Protein AF-A0A3B0M751-F1 (afdb_monomer_lite)

pLDDT: mean 76.06, std 7.96, range [49.09, 87.06]

Organism: NCBI:txid235567

Sequence (86 aa):
MDMSYAISKGLYFILILSLLPVLVATTISLLIGLLQTVTQIQEQTLPFGLKLVVVFICLLMQAGWLAEKVIAYATEMFNLGLTTGI

Secondary structure (DSSP, 8-state):
-HHHHHHHHHHHHHHHHHHHHHHHHHHHHHHHHHHHHHTT---THHHHHHHHHHHHHHHHHHHHHHHHHHHHHHHHHHHHHHHS--

Foldseek 3Di:
DVVVVLVVVLVVLVVVLVVVLVVQLVVQLVVLVVVCVVVVPPPPPVSVVVNVVSVVVSCVVCVVVSVVSVVVSVVVVVVVVVVVPD

Structure (mmCIF, N/CA/C/O backbone):
data_AF-A0A3B0M751-F1
#
_entry.id   AF-A0A3B0M751-F1
#
loop_
_atom_site.group_PDB
_atom_site.id
_atom_site.type_symbol
_atom_site.label_atom_id
_atom_site.label_alt_id
_atom_site.label_comp_id
_atom_site.label_asym_id
_atom_site.label_entity_id
_atom_site.label_seq_id
_atom_site.pdbx_PDB_ins_code
_atom_site.Cartn_x
_atom_site.Cartn_y
_atom_site.Cartn_z
_atom_site.occupancy
_atom_site.B_iso_or_equiv
_atom_site.auth_seq_id
_atom_site.auth_comp_id
_atom_site.auth_asym_id
_atom_site.auth_atom_id
_atom_site.pdbx_PDB_model_num
ATOM 1 N N . MET A 1 1 ? 12.948 16.086 -24.936 1.00 53.31 1 MET A N 1
ATOM 2 C CA . MET A 1 1 ? 11.694 16.503 -24.251 1.00 53.31 1 MET A CA 1
ATOM 3 C C . MET A 1 1 ? 10.994 15.309 -23.584 1.00 53.31 1 MET A C 1
ATOM 5 O O . MET A 1 1 ? 9.874 15.425 -23.104 1.00 53.31 1 MET A O 1
ATOM 9 N N . ASP A 1 2 ? 11.701 14.186 -23.460 1.00 62.88 2 ASP A N 1
ATOM 10 C CA . ASP A 1 2 ? 11.130 12.850 -23.265 1.00 62.88 2 ASP A CA 1
ATOM 11 C C . ASP A 1 2 ? 11.160 12.441 -21.786 1.00 62.88 2 ASP A C 1
ATOM 13 O O . ASP A 1 2 ? 10.239 11.805 -21.281 1.00 62.88 2 ASP A O 1
ATOM 17 N N . MET A 1 3 ? 12.160 12.934 -21.047 1.00 60.84 3 MET A N 1
ATOM 18 C CA . MET A 1 3 ? 12.311 12.706 -19.607 1.00 60.84 3 MET A CA 1
ATOM 19 C C . MET A 1 3 ? 11.175 13.347 -18.790 1.00 60.84 3 MET A C 1
ATOM 21 O O . MET A 1 3 ? 10.631 12.719 -17.888 1.00 60.84 3 MET A O 1
ATOM 25 N N . SER A 1 4 ? 10.753 14.569 -19.141 1.00 70.06 4 SER A N 1
ATOM 26 C CA . SER A 1 4 ? 9.654 15.265 -18.446 1.00 70.06 4 SER A CA 1
ATOM 27 C C . SER A 1 4 ? 8.291 14.597 -18.691 1.00 70.06 4 SER A C 1
ATOM 29 O O . SER A 1 4 ? 7.446 14.525 -17.794 1.00 70.06 4 SER A O 1
ATOM 31 N N . TYR A 1 5 ? 8.096 14.028 -19.886 1.00 73.69 5 TYR A N 1
ATOM 32 C CA . TYR A 1 5 ? 6.905 13.247 -20.218 1.00 73.69 5 TYR A CA 1
ATOM 33 C C . TYR A 1 5 ? 6.881 11.902 -19.477 1.00 73.69 5 TYR A C 1
ATOM 35 O O . TYR A 1 5 ? 5.858 11.548 -18.890 1.00 73.69 5 TYR A O 1
ATOM 43 N N . ALA A 1 6 ? 8.015 11.193 -19.421 1.00 70.31 6 ALA A N 1
ATOM 44 C CA . ALA A 1 6 ? 8.149 9.949 -18.661 1.00 70.31 6 ALA A CA 1
ATOM 45 C C . ALA A 1 6 ? 7.866 10.153 -17.162 1.00 70.31 6 ALA A C 1
ATOM 47 O O . ALA A 1 6 ? 7.118 9.379 -16.565 1.00 70.31 6 ALA A O 1
ATOM 48 N N . ILE A 1 7 ? 8.381 11.240 -16.576 1.00 71.69 7 ILE A N 1
ATOM 49 C CA . ILE A 1 7 ? 8.135 11.599 -15.171 1.00 71.69 7 ILE A CA 1
ATOM 50 C C . ILE A 1 7 ? 6.656 11.931 -14.938 1.00 71.69 7 ILE A C 1
ATOM 52 O O . ILE A 1 7 ? 6.062 11.438 -13.982 1.00 71.69 7 ILE A O 1
ATOM 56 N N . SER A 1 8 ? 6.029 12.716 -15.820 1.00 76.25 8 SER A N 1
ATOM 57 C CA . SER A 1 8 ? 4.614 13.094 -15.680 1.00 76.25 8 SER A CA 1
ATOM 58 C C . SER A 1 8 ? 3.675 11.889 -15.802 1.00 76.25 8 SER A C 1
ATOM 60 O O . SER A 1 8 ? 2.738 11.745 -15.015 1.00 76.25 8 SER A O 1
ATOM 62 N N . LYS A 1 9 ? 3.943 10.988 -16.758 1.00 73.75 9 LYS A N 1
ATOM 63 C CA . LYS A 1 9 ? 3.176 9.750 -16.951 1.00 73.75 9 LYS A CA 1
ATOM 64 C C . LYS A 1 9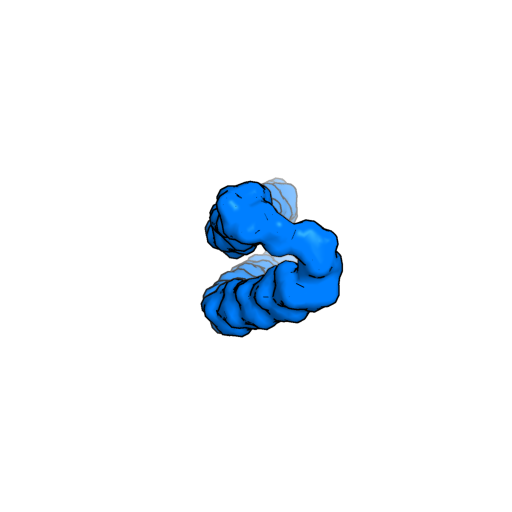 ? 3.360 8.799 -15.765 1.00 73.75 9 LYS A C 1
ATOM 66 O O . LYS A 1 9 ? 2.389 8.205 -15.302 1.00 73.75 9 LYS A O 1
ATOM 71 N N . GLY A 1 10 ? 4.578 8.704 -15.234 1.00 70.88 10 GLY A N 1
ATOM 72 C CA . GLY A 1 10 ? 4.868 7.904 -14.051 1.00 70.88 10 GLY A CA 1
ATOM 73 C C . GLY A 1 10 ? 4.221 8.433 -12.778 1.00 70.88 10 GLY A C 1
ATOM 74 O O . GLY A 1 10 ? 3.633 7.660 -12.025 1.00 70.88 10 GLY A O 1
ATOM 75 N N . LEU A 1 11 ? 4.211 9.754 -12.586 1.00 71.50 11 LEU A N 1
ATOM 76 C CA . LEU A 1 11 ? 3.491 10.391 -11.486 1.00 71.50 11 LEU A CA 1
ATOM 77 C C . LEU A 1 11 ? 1.989 10.083 -11.556 1.00 71.50 11 LEU A C 1
ATOM 79 O O . LEU A 1 11 ? 1.391 9.719 -10.547 1.00 71.50 11 LEU A O 1
ATOM 83 N N . TYR A 1 12 ? 1.393 10.156 -12.751 1.00 77.69 12 TYR A N 1
ATOM 84 C CA . TYR A 1 12 ? -0.002 9.769 -12.974 1.00 77.69 12 TYR A CA 1
ATOM 85 C C . TYR A 1 12 ? -0.261 8.292 -12.668 1.00 77.69 12 TYR A C 1
ATOM 87 O O . TYR A 1 12 ? -1.280 7.956 -12.064 1.00 77.69 12 TYR A O 1
ATOM 95 N N . PHE A 1 13 ? 0.664 7.411 -13.052 1.00 75.12 13 PHE A N 1
ATOM 96 C CA . PHE A 1 13 ? 0.559 5.981 -12.782 1.00 75.12 13 PHE A CA 1
ATOM 97 C C . PHE A 1 13 ? 0.575 5.697 -11.277 1.00 75.12 13 PHE A C 1
ATOM 99 O O . PHE A 1 13 ? -0.287 4.978 -10.780 1.00 75.12 13 PHE A O 1
ATOM 106 N N . ILE A 1 14 ? 1.495 6.323 -10.539 1.00 76.00 14 ILE A N 1
ATOM 107 C CA . ILE A 1 14 ? 1.600 6.205 -9.079 1.00 76.00 14 ILE A CA 1
ATOM 108 C C . ILE A 1 14 ? 0.365 6.803 -8.391 1.00 76.00 14 ILE A C 1
ATOM 110 O O . ILE A 1 14 ? -0.147 6.219 -7.437 1.00 76.00 14 ILE A O 1
ATOM 114 N N . LEU A 1 15 ? -0.142 7.936 -8.886 1.00 78.69 15 LEU A N 1
ATOM 115 C CA . LEU A 1 15 ? -1.337 8.593 -8.357 1.00 78.69 15 LEU A CA 1
ATOM 116 C C . LEU A 1 15 ? -2.567 7.684 -8.466 1.00 78.69 15 LEU A C 1
ATOM 118 O O . LEU A 1 15 ? -3.265 7.472 -7.480 1.00 78.69 15 LEU A O 1
ATOM 122 N N . ILE A 1 16 ? -2.817 7.112 -9.646 1.00 76.94 16 ILE A N 1
ATOM 123 C CA . ILE A 1 16 ? -3.966 6.223 -9.865 1.00 76.94 16 ILE A CA 1
ATOM 124 C C . ILE A 1 16 ? -3.794 4.893 -9.129 1.00 76.94 16 ILE A C 1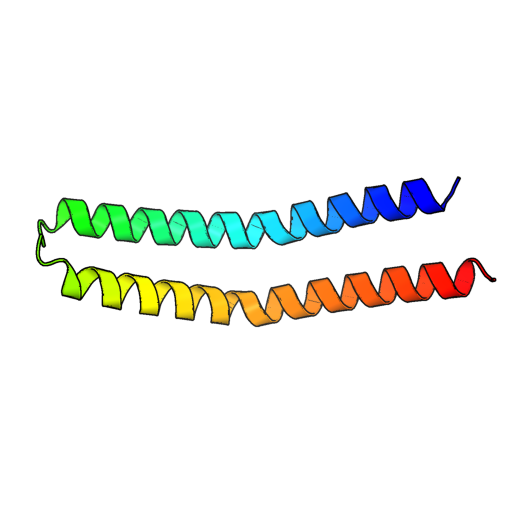
ATOM 126 O O . ILE A 1 16 ? -4.768 4.314 -8.646 1.00 76.94 16 ILE A O 1
ATOM 130 N N . LEU A 1 17 ? -2.546 4.439 -9.001 1.00 75.50 17 LEU A N 1
ATOM 131 C CA . LEU A 1 17 ? -2.202 3.233 -8.275 1.00 75.50 17 LEU A CA 1
ATOM 132 C C . LEU A 1 17 ? -2.451 3.374 -6.773 1.00 75.50 17 LEU A C 1
ATOM 134 O O . LEU A 1 17 ? -2.938 2.429 -6.163 1.00 75.50 17 LEU A O 1
ATOM 138 N N . SER A 1 18 ? -2.128 4.524 -6.176 1.00 76.81 18 SER A N 1
ATOM 139 C CA . SER A 1 18 ? -2.343 4.755 -4.743 1.00 76.81 18 SER A CA 1
ATOM 140 C C . SER A 1 18 ? -3.783 5.155 -4.415 1.00 76.81 18 SER A C 1
ATOM 142 O O . SER A 1 18 ? -4.222 4.958 -3.284 1.00 76.81 18 SER A O 1
ATOM 144 N N . LEU A 1 19 ? -4.554 5.624 -5.401 1.00 81.88 19 LEU A N 1
ATOM 145 C CA . LEU A 1 19 ? -5.944 6.032 -5.204 1.00 81.88 19 LEU A CA 1
ATOM 146 C C . LEU A 1 19 ? -6.839 4.873 -4.740 1.00 81.88 19 LEU A C 1
ATOM 148 O O . LEU A 1 19 ? -7.596 5.022 -3.784 1.00 81.88 19 LEU A O 1
ATOM 152 N N . LEU A 1 20 ? -6.745 3.712 -5.400 1.00 76.69 20 LEU A N 1
ATOM 153 C CA . LEU A 1 20 ? -7.592 2.547 -5.109 1.00 76.69 20 LEU A CA 1
ATOM 154 C C . LEU A 1 20 ? -7.329 1.950 -3.703 1.00 76.69 20 LEU A C 1
ATOM 156 O O . LEU A 1 20 ? -8.293 1.760 -2.960 1.00 76.69 20 LEU A O 1
ATOM 160 N N . PRO A 1 21 ? -6.066 1.725 -3.281 1.00 79.44 21 PRO A N 1
ATOM 161 C CA . PRO A 1 21 ? -5.707 1.282 -1.934 1.00 79.44 21 PRO A CA 1
ATOM 162 C C . PRO A 1 21 ? -6.140 2.276 -0.856 1.00 79.44 21 PRO A C 1
ATOM 164 O O . PRO A 1 21 ? -6.732 1.892 0.152 1.00 79.44 21 PRO A O 1
ATOM 167 N N . VAL A 1 22 ? -5.892 3.572 -1.079 1.00 82.12 22 VAL A N 1
ATOM 168 C CA . VAL A 1 22 ? -6.230 4.632 -0.118 1.00 82.12 22 VAL A CA 1
ATOM 169 C C . VAL A 1 22 ? -7.737 4.717 0.093 1.00 82.12 22 VAL A C 1
ATOM 171 O O . VAL A 1 22 ? -8.184 4.847 1.234 1.00 82.12 22 VAL A O 1
ATOM 174 N N . LEU A 1 23 ? -8.528 4.603 -0.976 1.00 84.12 23 LEU A N 1
ATOM 175 C CA . LEU A 1 23 ? -9.985 4.609 -0.887 1.00 84.12 23 LEU A CA 1
ATOM 176 C C . LEU A 1 23 ? -10.481 3.435 -0.033 1.00 84.12 23 LEU A C 1
ATOM 178 O O . LEU A 1 23 ? -11.207 3.642 0.936 1.00 84.12 23 LEU A O 1
ATOM 182 N N . VAL A 1 24 ? -10.019 2.218 -0.338 1.00 81.38 24 VAL A N 1
ATOM 183 C CA . VAL A 1 24 ? -10.397 0.993 0.384 1.00 81.38 24 VAL A CA 1
ATOM 184 C C . VAL A 1 24 ? -9.995 1.075 1.859 1.00 81.38 24 VAL A C 1
ATOM 186 O O . VAL 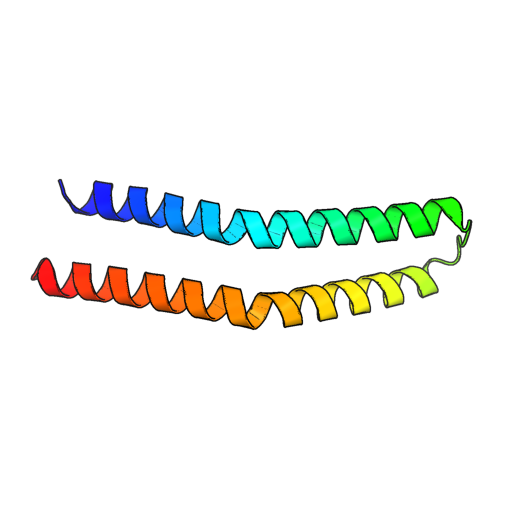A 1 24 ? -10.822 0.840 2.743 1.00 81.38 24 VAL A O 1
ATOM 189 N N . ALA A 1 25 ? -8.755 1.477 2.147 1.00 81.88 25 ALA A N 1
ATOM 190 C CA . ALA A 1 25 ? -8.253 1.622 3.511 1.00 81.88 25 ALA A CA 1
ATOM 191 C C . ALA A 1 25 ? -9.046 2.662 4.321 1.00 81.88 25 ALA A C 1
ATOM 193 O O . ALA A 1 25 ? -9.337 2.439 5.502 1.00 81.88 25 ALA A O 1
ATOM 194 N N . THR A 1 26 ? -9.427 3.775 3.688 1.00 84.38 26 THR A N 1
ATOM 195 C CA . THR A 1 26 ? -10.186 4.859 4.324 1.00 84.38 26 THR A CA 1
ATOM 196 C C . THR A 1 26 ? -11.621 4.430 4.609 1.00 84.38 26 THR A C 1
ATOM 198 O O . THR A 1 26 ? -12.090 4.613 5.730 1.00 84.38 26 THR A O 1
ATOM 201 N N . THR A 1 27 ? -12.308 3.800 3.650 1.00 87.06 27 THR A N 1
ATOM 202 C CA . THR A 1 27 ? -13.677 3.293 3.838 1.00 87.06 27 THR A CA 1
ATOM 203 C C . THR A 1 27 ? -13.749 2.272 4.970 1.00 87.06 27 THR A C 1
ATOM 205 O O . THR A 1 27 ? -14.627 2.352 5.828 1.00 87.06 27 THR A O 1
ATOM 208 N N . ILE A 1 28 ? -12.798 1.338 5.010 1.00 83.69 28 ILE A N 1
ATOM 209 C CA . ILE A 1 28 ? -12.738 0.305 6.046 1.00 83.69 28 ILE A CA 1
ATOM 210 C C . ILE A 1 28 ? -12.435 0.924 7.416 1.00 83.69 28 ILE A C 1
ATOM 212 O O . ILE A 1 28 ? -13.125 0.630 8.391 1.00 83.69 28 ILE A O 1
ATOM 216 N N . SER A 1 29 ? -11.457 1.831 7.494 1.00 79.25 29 SER A N 1
ATOM 217 C CA . SER A 1 29 ? -11.124 2.524 8.746 1.00 79.25 29 SER A CA 1
ATOM 218 C C . SER A 1 29 ? -12.287 3.369 9.274 1.00 79.25 29 SER A C 1
ATOM 220 O O . SER A 1 29 ? -12.503 3.427 10.485 1.00 79.25 29 SER A O 1
ATOM 222 N N . LEU A 1 30 ? -13.058 3.990 8.376 1.00 85.38 30 LEU A N 1
ATOM 223 C CA . LEU A 1 30 ? -14.246 4.774 8.708 1.00 85.38 30 LEU A CA 1
ATOM 224 C C . LEU A 1 30 ? -15.373 3.891 9.266 1.00 85.38 30 LEU A C 1
ATOM 226 O O . LEU A 1 30 ? -15.946 4.221 10.302 1.00 85.38 30 LEU A O 1
ATOM 230 N N . LEU A 1 31 ? -15.664 2.755 8.620 1.00 84.50 31 LEU A N 1
ATOM 231 C CA . LEU A 1 31 ? -16.690 1.804 9.069 1.00 84.50 31 LEU A CA 1
ATOM 232 C C . LEU A 1 31 ? -16.411 1.276 10.480 1.00 84.50 31 LEU A C 1
ATOM 234 O O . LEU A 1 31 ? -17.319 1.203 11.305 1.00 84.50 31 LEU A O 1
ATOM 238 N N . ILE A 1 32 ? -15.153 0.951 10.778 1.00 78.56 32 ILE A N 1
ATOM 239 C CA . ILE A 1 32 ? -14.747 0.484 12.111 1.00 78.56 32 ILE A CA 1
ATOM 240 C C . ILE A 1 32 ? -14.921 1.594 13.152 1.00 78.56 32 ILE A C 1
ATOM 242 O O . ILE A 1 32 ? -15.424 1.334 14.243 1.00 78.56 32 ILE A O 1
ATOM 246 N N . GLY A 1 33 ? -14.542 2.832 12.814 1.00 80.44 33 GLY A N 1
ATOM 247 C CA . GLY A 1 33 ? -14.746 3.989 13.688 1.00 80.44 33 GLY A CA 1
ATOM 248 C C . GLY A 1 33 ? -16.227 4.229 13.993 1.00 80.44 33 GLY A C 1
ATOM 249 O O . GLY A 1 33 ? -16.589 4.477 15.140 1.00 80.44 33 GLY A O 1
ATOM 250 N N . LEU A 1 34 ? -17.097 4.065 12.992 1.00 84.31 34 LEU A N 1
ATOM 251 C CA . LEU A 1 34 ? -18.545 4.171 13.166 1.00 84.31 34 LEU A CA 1
ATOM 252 C C . LEU A 1 34 ? -19.091 3.064 14.083 1.00 84.31 34 LEU A C 1
ATOM 254 O O . LEU A 1 34 ? -19.871 3.347 14.992 1.00 84.31 34 LEU A O 1
ATOM 258 N N . LEU A 1 35 ? -18.651 1.815 13.892 1.00 77.69 35 LEU A N 1
ATOM 259 C CA . LEU A 1 35 ? -19.032 0.685 14.748 1.00 77.69 35 LEU A CA 1
ATOM 260 C C . LEU A 1 35 ? -18.588 0.887 16.202 1.00 77.69 35 LEU A C 1
ATOM 262 O O . LEU A 1 35 ? -19.346 0.569 17.121 1.00 77.69 35 LEU A O 1
ATOM 266 N N . GLN A 1 36 ? -17.406 1.469 16.426 1.00 67.75 36 GLN A N 1
ATOM 267 C CA . GLN A 1 36 ? -16.966 1.872 17.763 1.00 67.75 36 GLN A CA 1
ATOM 268 C C . GLN A 1 36 ? -17.933 2.865 18.418 1.00 67.75 36 GLN A C 1
ATOM 270 O O . GLN A 1 36 ? -18.287 2.692 19.583 1.00 67.75 36 GLN A O 1
ATOM 275 N N . THR A 1 37 ? -18.376 3.890 17.683 1.00 78.44 37 THR A N 1
ATOM 276 C CA . THR A 1 37 ? -19.287 4.917 18.210 1.00 78.44 37 THR A CA 1
ATOM 277 C C . THR A 1 37 ? -20.682 4.359 18.512 1.00 78.44 37 THR A C 1
ATOM 279 O O . THR A 1 37 ? -21.253 4.675 19.558 1.00 78.44 37 THR A O 1
ATOM 282 N N . VAL A 1 38 ? -21.223 3.512 17.628 1.00 80.94 38 VAL A N 1
ATOM 283 C CA . VAL A 1 38 ? -22.578 2.942 17.762 1.00 80.94 38 VAL A CA 1
ATOM 284 C C . VAL A 1 38 ? -22.663 1.926 18.903 1.00 80.94 38 VAL A C 1
ATOM 286 O O . VAL A 1 38 ? -23.653 1.907 19.627 1.00 80.94 38 VAL A O 1
ATOM 289 N N . THR A 1 39 ? -21.624 1.113 19.107 1.00 78.44 39 THR A N 1
ATOM 290 C CA . THR A 1 39 ? -21.648 0.032 20.114 1.00 78.44 39 THR A CA 1
ATOM 291 C C . THR A 1 39 ? -21.347 0.530 21.537 1.00 78.44 39 THR A C 1
ATOM 293 O O . THR A 1 39 ? -21.418 -0.249 22.480 1.00 78.44 39 THR A O 1
ATOM 296 N N . GLN A 1 40 ? -21.014 1.818 21.718 1.00 62.28 40 GLN A N 1
ATOM 297 C CA . GLN A 1 40 ? -20.719 2.437 23.025 1.00 62.28 40 GLN A CA 1
ATOM 298 C C . GLN A 1 40 ? -19.654 1.677 23.855 1.00 62.28 40 GLN A C 1
ATOM 300 O O . GLN A 1 40 ? -19.637 1.753 25.080 1.00 62.28 40 GLN A O 1
ATOM 305 N N . ILE A 1 41 ? -18.730 0.955 23.207 1.00 64.25 41 ILE A N 1
ATOM 306 C CA . ILE A 1 41 ? -17.595 0.307 23.882 1.00 64.25 41 ILE A CA 1
ATOM 307 C C . ILE A 1 41 ? -16.500 1.367 24.072 1.00 64.25 41 ILE A C 1
ATOM 309 O O . ILE A 1 41 ? -15.728 1.647 23.155 1.00 64.25 41 ILE A O 1
ATOM 313 N N . GLN A 1 42 ? -16.454 1.985 25.255 1.00 56.25 42 GLN A N 1
ATOM 314 C CA . GLN A 1 42 ? -15.427 2.968 25.650 1.00 56.25 42 GLN A CA 1
ATOM 315 C C . GLN A 1 42 ? -14.169 2.330 26.273 1.00 56.25 42 GLN A C 1
ATOM 317 O O . GLN A 1 42 ? -13.252 3.038 26.679 1.00 56.25 42 GLN A O 1
ATOM 322 N N . GLU A 1 43 ? -14.081 0.999 26.313 1.00 65.19 43 GLU A N 1
ATOM 323 C CA . GLU A 1 43 ? -12.850 0.283 26.663 1.00 65.19 43 GLU A CA 1
ATOM 324 C C . GLU A 1 43 ? -11.864 0.364 25.491 1.00 65.19 43 GLU A C 1
ATOM 326 O O . GLU A 1 43 ? -12.051 -0.276 24.457 1.00 65.19 43 GLU A O 1
ATOM 331 N N . GLN A 1 44 ? -10.815 1.179 25.629 1.00 52.97 44 GLN A N 1
ATOM 332 C CA . GLN A 1 44 ? -9.886 1.546 24.550 1.00 52.97 44 GLN A CA 1
ATOM 333 C C . GLN A 1 44 ? -9.050 0.360 24.005 1.00 52.97 44 GLN A C 1
ATOM 335 O O . GLN A 1 44 ? -8.471 0.450 22.921 1.00 52.97 44 GLN A O 1
ATOM 340 N N . THR A 1 45 ? -8.994 -0.765 24.724 1.00 72.44 45 THR A N 1
ATOM 341 C CA . THR A 1 45 ? -8.151 -1.939 24.422 1.00 72.44 45 THR A CA 1
ATOM 342 C C . THR A 1 45 ? -8.717 -2.843 23.320 1.00 72.44 45 THR A C 1
ATOM 344 O O . THR A 1 45 ? -7.984 -3.245 22.415 1.00 72.44 45 THR A O 1
ATOM 347 N N . LEU A 1 46 ? -10.022 -3.128 23.341 1.00 73.25 46 LEU A N 1
ATOM 348 C CA . LEU A 1 46 ? -10.704 -3.965 22.344 1.00 73.25 46 LEU A CA 1
ATOM 349 C C . LEU A 1 46 ? -10.680 -3.373 20.912 1.00 73.25 46 LEU A C 1
ATOM 351 O O . LEU A 1 46 ? -10.304 -4.083 19.972 1.00 73.25 46 LEU A O 1
ATOM 355 N N . PRO A 1 47 ? -11.020 -2.088 20.693 1.00 71.56 47 PRO A N 1
ATOM 356 C CA . PRO A 1 47 ? -11.002 -1.509 19.358 1.00 71.56 47 PRO A CA 1
ATOM 357 C C . PRO A 1 47 ? -9.593 -1.281 18.810 1.00 71.56 47 PRO A C 1
ATOM 359 O O . PRO A 1 47 ? -9.423 -1.253 17.593 1.00 71.56 47 PRO A O 1
ATOM 362 N N . PHE A 1 48 ? -8.577 -1.161 19.671 1.00 72.88 48 PHE A N 1
ATOM 363 C CA . PHE A 1 48 ? -7.184 -1.105 19.228 1.00 72.88 48 PHE A CA 1
ATOM 364 C C . PHE A 1 48 ? -6.777 -2.411 18.532 1.00 72.88 48 PHE A C 1
ATOM 366 O O . PHE A 1 48 ? -6.268 -2.380 17.410 1.00 72.88 48 PHE A O 1
ATOM 373 N N . GLY A 1 49 ? -7.087 -3.559 19.147 1.00 81.38 49 GLY A N 1
ATOM 374 C CA . GLY A 1 49 ? -6.848 -4.875 18.550 1.00 81.38 49 GLY A CA 1
ATOM 375 C C . GLY A 1 49 ? -7.638 -5.087 17.256 1.00 81.38 49 GLY A C 1
ATOM 376 O O . GLY A 1 49 ? -7.068 -5.493 16.244 1.00 81.38 49 GLY A O 1
ATOM 377 N N . LEU A 1 50 ? -8.930 -4.737 17.254 1.00 78.12 50 LEU A N 1
ATOM 378 C CA . LEU A 1 50 ? -9.783 -4.868 16.069 1.00 78.12 50 LEU A CA 1
ATOM 379 C C . LEU A 1 50 ? -9.258 -4.028 14.894 1.00 78.12 50 LEU A C 1
ATOM 381 O O . LEU A 1 50 ? -9.160 -4.519 13.771 1.00 78.12 50 LEU A O 1
ATOM 385 N N . LYS A 1 51 ? -8.862 -2.776 15.150 1.00 76.06 51 LYS A N 1
ATOM 386 C CA . LYS A 1 51 ? -8.332 -1.877 14.119 1.00 76.06 51 LYS A CA 1
ATOM 387 C C . LYS A 1 51 ? -7.022 -2.405 13.527 1.00 76.06 51 LYS A C 1
ATOM 389 O O . LYS A 1 51 ? -6.854 -2.342 12.312 1.00 76.06 51 LYS A O 1
ATOM 394 N N . LEU A 1 52 ? -6.134 -2.975 14.349 1.00 81.81 52 LEU A N 1
ATOM 395 C CA . LEU A 1 52 ? -4.896 -3.599 13.872 1.00 81.81 52 LEU A CA 1
ATOM 396 C C . LEU A 1 52 ? -5.166 -4.804 12.970 1.00 81.81 52 LEU A C 1
ATOM 398 O O . LEU A 1 52 ? -4.617 -4.856 11.874 1.00 81.81 52 LEU A O 1
ATOM 402 N N . VAL A 1 53 ? -6.032 -5.732 13.389 1.00 85.69 53 VAL A N 1
ATOM 403 C CA . VAL A 1 53 ? -6.374 -6.922 12.589 1.00 85.69 53 VAL A CA 1
ATOM 404 C C . VAL A 1 53 ? -6.951 -6.515 11.238 1.00 85.69 53 VAL A C 1
ATOM 406 O O . VAL A 1 53 ? -6.543 -7.044 10.205 1.00 85.69 53 VAL A O 1
ATOM 409 N N . VAL A 1 54 ? -7.857 -5.536 11.219 1.00 81.69 54 VAL A N 1
ATOM 410 C CA . VAL A 1 54 ? -8.479 -5.106 9.969 1.00 81.69 54 VAL A CA 1
ATOM 411 C C . VAL A 1 54 ? -7.486 -4.391 9.049 1.00 81.69 54 VAL A C 1
ATOM 413 O O . VAL A 1 54 ? -7.468 -4.683 7.855 1.00 81.69 54 VAL A O 1
ATOM 416 N N . VAL A 1 55 ? -6.617 -3.516 9.568 1.00 80.94 55 VAL A N 1
ATOM 417 C CA . VAL A 1 55 ? -5.540 -2.905 8.764 1.00 80.94 55 VAL A CA 1
ATOM 418 C C . VAL A 1 55 ? -4.603 -3.979 8.209 1.00 80.94 55 VAL A C 1
ATOM 420 O O . VAL A 1 55 ? -4.218 -3.904 7.044 1.00 80.94 55 VAL A O 1
ATOM 423 N N . PHE A 1 56 ? -4.287 -5.003 9.003 1.00 85.81 56 PHE A N 1
ATOM 424 C CA . PHE A 1 56 ? -3.430 -6.110 8.584 1.00 85.81 56 PHE A CA 1
ATOM 425 C C . PHE A 1 56 ? -4.048 -6.898 7.423 1.00 85.81 56 PHE A C 1
ATOM 427 O O . PHE A 1 56 ? -3.393 -7.113 6.408 1.00 85.81 56 PHE A O 1
ATOM 434 N N . ILE A 1 57 ? -5.330 -7.261 7.524 1.00 85.06 57 ILE A N 1
ATOM 435 C CA . ILE A 1 57 ? -6.068 -7.936 6.443 1.00 85.06 57 ILE A CA 1
ATOM 436 C C . ILE A 1 57 ? -6.126 -7.048 5.195 1.00 85.06 57 ILE A C 1
ATOM 438 O O . ILE A 1 57 ? -5.881 -7.517 4.086 1.00 85.06 57 ILE A O 1
ATOM 442 N N . CYS A 1 58 ? -6.400 -5.756 5.373 1.00 81.81 58 CYS A N 1
ATOM 443 C CA . CYS A 1 58 ? -6.482 -4.782 4.288 1.00 81.81 58 CYS A CA 1
ATOM 444 C C . CYS A 1 58 ? -5.150 -4.679 3.521 1.00 81.81 58 CYS A C 1
ATOM 446 O O . CYS A 1 58 ? -5.137 -4.737 2.290 1.00 81.81 58 CYS A O 1
ATOM 448 N N . LEU A 1 59 ? -4.027 -4.622 4.249 1.00 81.50 59 LEU A N 1
ATOM 449 C CA . LEU A 1 59 ? -2.679 -4.651 3.681 1.00 81.50 59 LEU A CA 1
ATOM 450 C C . LEU A 1 59 ? -2.388 -5.966 2.959 1.00 81.50 59 LEU A C 1
ATOM 452 O O . LEU A 1 59 ? -1.885 -5.921 1.843 1.00 81.50 59 LEU A O 1
ATOM 456 N N . LEU A 1 60 ? -2.725 -7.121 3.540 1.00 85.56 60 LEU A N 1
ATOM 457 C CA . LEU A 1 60 ? -2.506 -8.422 2.896 1.00 85.56 60 LEU A CA 1
ATOM 458 C C . LEU A 1 60 ? -3.297 -8.561 1.588 1.00 85.56 60 LEU A C 1
ATOM 460 O O . LEU A 1 60 ? -2.758 -9.052 0.599 1.00 85.56 60 LEU A O 1
ATOM 464 N N . MET A 1 61 ? -4.543 -8.080 1.554 1.00 82.38 61 MET A N 1
ATOM 465 C CA . MET A 1 61 ? -5.358 -8.072 0.336 1.00 82.38 61 MET A CA 1
ATOM 466 C C . MET A 1 61 ? -4.778 -7.151 -0.747 1.00 82.38 61 MET A C 1
ATOM 468 O O . MET A 1 61 ? -4.840 -7.478 -1.929 1.00 82.38 61 MET A O 1
ATOM 472 N N . GLN A 1 62 ? -4.205 -6.006 -0.362 1.00 78.00 62 GLN A N 1
ATOM 473 C CA . GLN A 1 62 ? -3.636 -5.035 -1.304 1.00 78.00 62 GLN A CA 1
ATOM 474 C C . GLN A 1 62 ? -2.174 -5.309 -1.675 1.00 78.00 62 GLN A C 1
ATOM 476 O O . GLN A 1 62 ? -1.719 -4.814 -2.705 1.00 78.00 62 GLN A O 1
ATOM 481 N N . ALA A 1 63 ? -1.447 -6.111 -0.894 1.00 82.19 63 ALA A N 1
ATOM 482 C CA . ALA A 1 63 ? -0.023 -6.375 -1.092 1.00 82.19 63 ALA A CA 1
ATOM 483 C C . ALA A 1 63 ? 0.282 -6.983 -2.470 1.00 82.19 63 ALA A C 1
ATOM 485 O O . ALA A 1 63 ? 1.209 -6.531 -3.139 1.00 82.19 63 ALA A O 1
ATOM 486 N N . GLY A 1 64 ? -0.515 -7.957 -2.924 1.00 82.88 64 GLY A N 1
ATOM 487 C CA . GLY A 1 64 ? -0.315 -8.595 -4.231 1.00 82.88 64 GLY A CA 1
ATOM 488 C C . GLY A 1 64 ? -0.508 -7.624 -5.399 1.00 82.88 64 GLY A C 1
ATOM 489 O O . GLY A 1 64 ? 0.340 -7.525 -6.283 1.00 82.88 64 GLY A O 1
ATOM 490 N N . TRP A 1 65 ? -1.590 -6.844 -5.364 1.00 77.50 65 TRP A N 1
ATOM 491 C CA . TRP A 1 65 ? -1.913 -5.896 -6.430 1.00 77.50 65 TRP A CA 1
ATOM 492 C C . TRP A 1 65 ? -0.943 -4.707 -6.478 1.00 77.50 65 TRP A C 1
ATOM 494 O O . TRP A 1 65 ? -0.533 -4.278 -7.556 1.00 77.50 65 TRP A O 1
ATOM 504 N N . LEU A 1 66 ? -0.518 -4.199 -5.316 1.00 79.00 66 LEU A N 1
ATOM 505 C CA . LEU A 1 66 ? 0.513 -3.162 -5.227 1.00 79.00 66 LEU A CA 1
ATOM 506 C C . LEU A 1 66 ? 1.849 -3.651 -5.798 1.00 79.00 66 LEU A C 1
ATOM 508 O O . LEU A 1 66 ? 2.487 -2.922 -6.559 1.00 79.00 66 LEU A O 1
ATOM 512 N N . ALA A 1 67 ? 2.251 -4.884 -5.478 1.00 81.12 67 ALA A N 1
ATOM 513 C CA . ALA A 1 67 ? 3.495 -5.466 -5.970 1.00 81.12 67 ALA A CA 1
ATOM 514 C C . ALA A 1 67 ? 3.514 -5.590 -7.502 1.00 81.12 67 ALA A C 1
ATOM 516 O O . ALA A 1 67 ? 4.476 -5.148 -8.130 1.00 81.12 67 ALA A O 1
ATOM 517 N N . GLU A 1 68 ? 2.442 -6.102 -8.122 1.00 80.94 68 GLU A N 1
ATOM 518 C CA . GLU A 1 68 ? 2.339 -6.189 -9.589 1.00 80.94 68 GLU A CA 1
ATOM 519 C C . GLU A 1 68 ? 2.515 -4.828 -10.264 1.00 80.94 68 GLU A C 1
ATOM 521 O O . GLU A 1 68 ? 3.192 -4.698 -11.284 1.00 80.94 68 GLU A O 1
ATOM 526 N N . LYS A 1 69 ? 1.914 -3.789 -9.690 1.00 78.25 69 LYS A N 1
ATOM 527 C CA . LYS A 1 69 ? 1.901 -2.455 -10.286 1.00 78.25 69 LYS A CA 1
ATOM 528 C C . LYS A 1 69 ? 3.235 -1.735 -10.137 1.00 78.25 69 LYS A C 1
ATOM 530 O O . LYS A 1 69 ? 3.653 -1.047 -11.066 1.00 78.25 69 LYS A O 1
ATOM 535 N N . VAL A 1 70 ? 3.922 -1.931 -9.011 1.00 80.62 70 VAL A N 1
ATOM 536 C CA . VAL A 1 70 ? 5.294 -1.444 -8.811 1.00 80.62 70 VAL A CA 1
ATOM 537 C C . VAL A 1 70 ? 6.252 -2.125 -9.787 1.00 80.62 70 VAL A C 1
ATOM 539 O O . VAL A 1 70 ? 7.057 -1.440 -10.414 1.00 80.62 70 VAL A O 1
ATOM 542 N N . ILE A 1 71 ? 6.139 -3.445 -9.970 1.00 83.69 71 ILE A N 1
ATOM 543 C CA . ILE A 1 71 ? 6.984 -4.194 -10.912 1.00 83.69 71 ILE A CA 1
ATOM 544 C C . ILE A 1 71 ? 6.717 -3.745 -12.353 1.00 83.69 71 ILE A C 1
ATOM 546 O O . ILE A 1 71 ? 7.665 -3.441 -13.071 1.00 83.69 71 ILE A O 1
ATOM 550 N N . ALA A 1 72 ? 5.449 -3.620 -12.760 1.00 80.38 72 ALA A N 1
ATOM 551 C CA . ALA A 1 72 ? 5.084 -3.145 -14.095 1.00 80.38 72 ALA A CA 1
ATOM 552 C C . ALA A 1 72 ? 5.665 -1.752 -14.391 1.00 80.38 72 ALA A C 1
ATOM 554 O O . ALA A 1 72 ? 6.230 -1.522 -15.461 1.00 80.38 72 ALA A O 1
ATOM 555 N N . TYR A 1 73 ? 5.593 -0.842 -13.416 1.00 74.81 73 TYR A N 1
ATOM 556 C CA . TYR A 1 73 ? 6.188 0.485 -13.538 1.00 74.81 73 TYR A CA 1
ATOM 557 C C . TYR A 1 73 ? 7.720 0.434 -13.624 1.00 74.81 73 TYR A C 1
ATOM 559 O O . TYR A 1 73 ? 8.314 1.101 -14.471 1.00 74.81 73 TYR A O 1
ATOM 567 N N . ALA A 1 74 ? 8.367 -0.386 -12.791 1.00 79.88 74 ALA A N 1
ATOM 568 C CA . ALA A 1 74 ? 9.815 -0.569 -12.821 1.00 79.88 74 ALA A CA 1
ATOM 569 C C . ALA A 1 74 ? 10.294 -1.104 -14.181 1.00 79.88 74 ALA A C 1
ATOM 571 O O . ALA A 1 74 ? 11.288 -0.613 -14.713 1.00 79.88 74 ALA A O 1
ATOM 572 N N . THR A 1 75 ? 9.568 -2.052 -14.780 1.00 81.62 75 THR A N 1
ATOM 573 C CA . THR A 1 75 ? 9.875 -2.578 -16.117 1.00 81.62 75 THR A CA 1
ATOM 574 C C . THR A 1 75 ? 9.694 -1.521 -17.207 1.00 81.62 75 THR A C 1
ATOM 576 O O . THR A 1 75 ? 10.545 -1.419 -18.088 1.00 81.62 75 THR A O 1
ATOM 579 N N . GLU A 1 76 ? 8.639 -0.702 -17.149 1.00 77.12 76 GLU A N 1
ATOM 580 C CA . GLU A 1 76 ? 8.415 0.365 -18.136 1.00 77.12 76 GLU A CA 1
ATOM 581 C C . GLU A 1 76 ? 9.501 1.451 -18.053 1.00 77.12 76 GLU A C 1
ATOM 583 O O . GLU A 1 76 ? 10.018 1.888 -19.081 1.00 77.12 76 GLU A O 1
ATOM 588 N N . MET A 1 77 ? 9.931 1.818 -16.841 1.00 72.94 77 MET A N 1
ATOM 589 C CA . MET A 1 77 ? 11.045 2.750 -16.624 1.00 72.94 77 MET A CA 1
ATOM 590 C C . MET A 1 77 ? 12.392 2.177 -17.069 1.00 72.94 77 MET A C 1
ATOM 592 O O . MET A 1 77 ? 13.171 2.876 -17.714 1.00 72.94 77 MET A O 1
ATOM 596 N N . PHE A 1 78 ? 12.667 0.908 -16.760 1.00 80.44 78 PHE A N 1
ATOM 597 C CA . PHE A 1 78 ? 13.902 0.244 -17.172 1.00 80.44 78 PHE A CA 1
ATOM 598 C C . PHE A 1 78 ? 13.993 0.134 -18.697 1.00 80.44 78 PHE A C 1
ATOM 600 O O . PHE A 1 78 ? 15.039 0.415 -19.276 1.00 80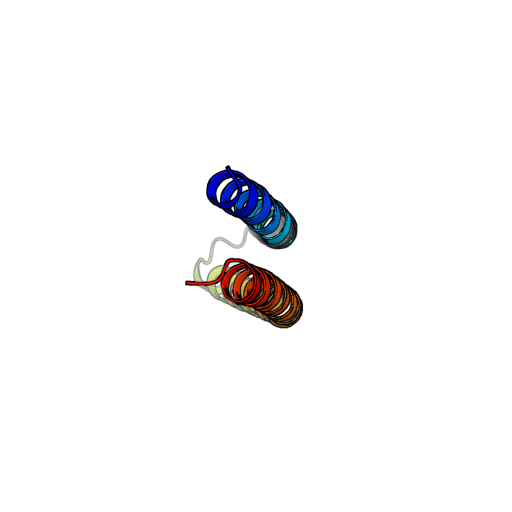.44 78 PHE A O 1
ATOM 607 N N . ASN A 1 79 ? 12.881 -0.187 -19.361 1.00 78.38 79 ASN A N 1
ATOM 608 C CA . ASN A 1 79 ? 12.810 -0.231 -20.816 1.00 78.38 79 ASN A CA 1
ATOM 609 C C . ASN A 1 79 ? 13.034 1.164 -21.421 1.00 78.38 79 ASN A C 1
ATOM 611 O O . ASN A 1 79 ? 13.893 1.328 -22.279 1.00 78.38 79 ASN A O 1
ATOM 615 N N . LEU A 1 80 ? 12.363 2.199 -20.902 1.00 73.25 80 LEU A N 1
ATOM 616 C CA . LEU A 1 80 ? 12.584 3.581 -21.340 1.00 73.25 80 LEU A CA 1
ATOM 617 C C . LEU A 1 80 ? 14.048 4.020 -21.177 1.00 73.25 80 LEU A C 1
ATOM 619 O O . LEU A 1 80 ? 14.599 4.618 -22.103 1.00 73.25 80 LEU A O 1
ATOM 623 N N . GLY A 1 81 ? 14.693 3.667 -20.061 1.00 71.50 81 GLY A N 1
ATOM 624 C CA . GLY A 1 81 ? 16.115 3.924 -19.816 1.00 71.50 81 GLY A CA 1
ATOM 625 C C . GLY A 1 81 ? 17.046 3.202 -20.795 1.00 71.50 81 GLY A C 1
ATOM 626 O O . GLY A 1 81 ? 17.974 3.818 -21.308 1.00 71.50 81 GLY A O 1
ATOM 627 N N . LEU A 1 82 ? 16.761 1.937 -21.119 1.00 73.50 82 LEU A N 1
ATOM 628 C CA . LEU A 1 82 ? 17.521 1.169 -22.112 1.00 73.50 82 LEU A CA 1
ATOM 629 C C . LEU A 1 82 ? 17.325 1.686 -23.544 1.00 73.50 82 LEU A C 1
ATOM 631 O O . LEU A 1 82 ? 18.265 1.660 -24.331 1.00 73.50 82 LEU A O 1
ATOM 635 N N . THR A 1 83 ? 16.128 2.172 -23.893 1.00 70.88 83 THR A N 1
ATOM 636 C CA . THR A 1 83 ? 15.864 2.718 -25.239 1.00 70.88 83 THR A CA 1
ATOM 637 C C . THR A 1 83 ? 16.460 4.112 -25.439 1.00 70.88 83 THR A C 1
ATOM 639 O O . THR A 1 83 ? 16.783 4.479 -26.565 1.00 70.88 83 THR A O 1
ATOM 642 N N . THR A 1 84 ? 16.603 4.889 -24.355 1.00 64.31 84 THR A N 1
ATOM 643 C CA . THR A 1 84 ? 17.068 6.287 -24.407 1.00 64.31 84 THR A CA 1
ATOM 644 C C . THR A 1 84 ? 18.595 6.401 -24.446 1.00 64.31 84 THR A C 1
ATOM 646 O O . THR A 1 84 ? 19.090 7.500 -24.653 1.00 64.31 84 THR A O 1
ATOM 649 N N . GLY A 1 85 ? 19.334 5.289 -24.322 1.00 59.56 85 GLY A N 1
ATOM 650 C CA . GLY A 1 85 ? 20.744 5.184 -24.709 1.00 59.56 85 GLY A CA 1
ATOM 651 C C . GLY A 1 85 ? 21.626 6.356 -24.273 1.00 59.56 85 GLY A C 1
ATOM 652 O O . GLY A 1 85 ? 21.961 7.222 -25.082 1.00 59.56 85 GLY A O 1
ATOM 653 N N . ILE A 1 86 ? 22.043 6.336 -23.007 1.00 49.09 86 ILE A N 1
ATOM 654 C CA . ILE A 1 86 ? 23.468 6.575 -22.744 1.00 49.09 86 ILE A CA 1
ATOM 655 C C . ILE A 1 86 ? 24.253 5.319 -23.114 1.00 49.09 86 ILE A C 1
ATOM 657 O O . ILE A 1 86 ? 23.703 4.212 -22.906 1.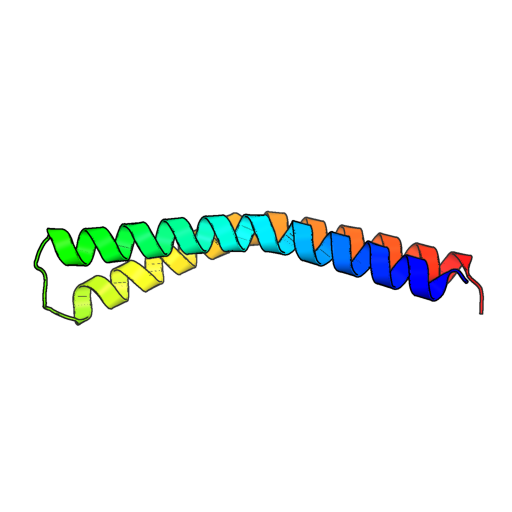00 49.09 86 ILE A O 1
#

Radius of gyration: 19.37 Å; chains: 1; bounding box: 46×25×52 Å

InterPro domains:
  IPR002191 Bacterial export protein family 3 [PF01313] (6-74)
  IPR002191 Bacterial export protein family 3 [PR00952] (15-36)
  IPR002191 Bacterial export protein famil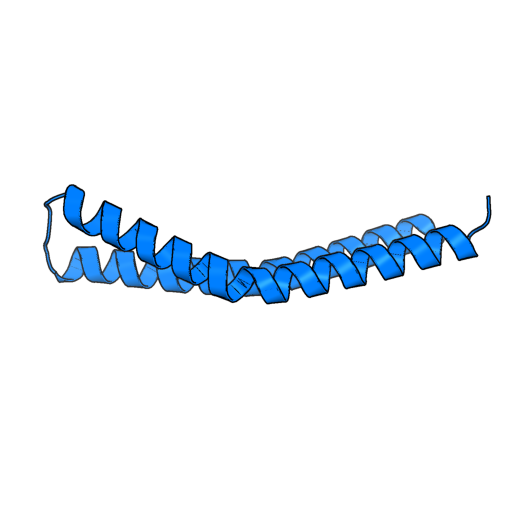y 3 [PR00952] (36-51)
  IPR002191 Bacterial export protein family 3 [PR00952] (51-73)
  IPR002191 Bacterial export protein family 3 [PTHR34040] (6-79)
  IPR006306 Type III secretion protein HrpO [TIGR01403] (6-79)